Prote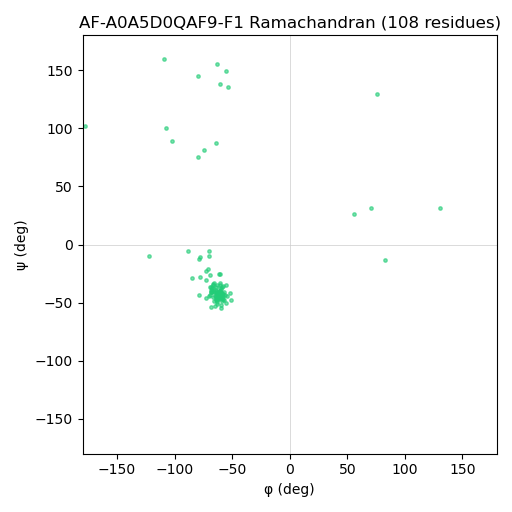in AF-A0A5D0QAF9-F1 (afdb_monomer)

Radius of gyration: 16.13 Å; Cα contacts (8 Å, |Δi|>4): 52; chains: 1; bounding box: 37×27×60 Å

Sequence (110 aa):
MEGAGGGGGLGAEARAVLRRLDGRFHIEVAAASQSARLTQEEIRLQADIGPLLWLPYDEPGRHDEATAQHRAIAEAIRRGDPGLARDLAEQHVLDAIERLIELRLRLADA

pLDDT: mean 86.42, std 14.74, range [35.72, 98.5]

Solvent-accessible surface area (backbone atoms only — not comparable to full-atom values): 6316 Å² total; per-residue (Å²): 143,88,80,88,80,87,81,79,72,77,53,74,67,55,52,56,51,49,56,53,51,55,59,46,51,57,41,51,55,31,48,73,68,72,35,72,67,54,26,51,51,47,52,49,49,46,71,76,44,40,74,60,59,44,59,53,42,79,43,91,70,39,56,60,53,54,52,51,49,54,51,52,28,53,49,25,52,72,71,70,36,67,67,60,23,47,53,48,50,54,48,54,52,51,56,40,49,51,43,40,51,54,50,52,51,55,66,71,77,105

Secondary structure (DSSP, 8-state):
--------PPPHHHHHHHHHHHHHHHHHHHHHTT-HHHHHHHHHHHHHHHHHHHGGGGSTTHHHHHHHHHHHHHHHHHHT-HHHHHHHHHHHHHHHHHHHHHHHHHHH--

Foldseek 3Di:
DDDDDPPDQDDPVVLVVLLVVLLVLCLVVQVVVVDPVSSVVSVVCCVPCSVLLSPLCSDPPSSVVSVVLSVQLVVCVVVVNPPSNVVSVVVSVVVSVVSSVVVVVVVVVD

Structure (mmCIF, N/CA/C/O backbone):
data_AF-A0A5D0QAF9-F1
#
_entry.id   AF-A0A5D0QAF9-F1
#
loop_
_atom_site.group_PDB
_atom_site.id
_atom_site.type_symbol
_atom_site.label_atom_id
_atom_site.label_alt_id
_atom_site.label_comp_id
_atom_site.label_asym_id
_atom_site.label_entity_id
_atom_site.label_seq_id
_atom_site.pdbx_PDB_ins_code
_atom_site.Cartn_x
_atom_site.Cartn_y
_atom_site.Cartn_z
_atom_site.occupancy
_atom_site.B_iso_or_equiv
_atom_site.auth_seq_id
_atom_site.auth_comp_id
_atom_site.auth_asym_id
_atom_site.auth_atom_id
_atom_site.pdbx_PDB_model_num
ATOM 1 N N . MET A 1 1 ? -2.560 11.190 -43.218 1.00 44.69 1 MET A 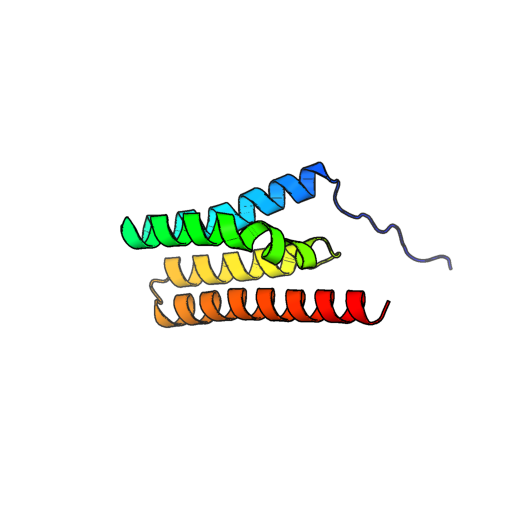N 1
ATOM 2 C CA . MET A 1 1 ? -1.822 9.960 -42.891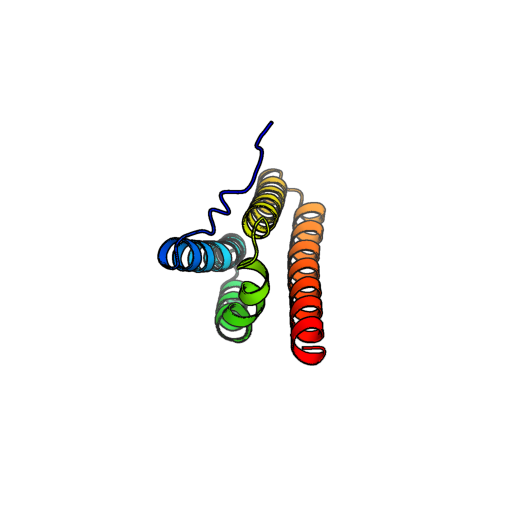 1.00 44.69 1 MET A CA 1
ATOM 3 C C . MET A 1 1 ? -0.506 10.410 -42.290 1.00 44.69 1 MET A C 1
ATOM 5 O O . MET A 1 1 ? 0.358 10.804 -43.046 1.00 44.69 1 MET A O 1
ATOM 9 N N . GLU A 1 2 ? -0.446 10.499 -40.965 1.00 35.72 2 GLU A N 1
ATOM 10 C CA . GLU A 1 2 ? 0.772 10.485 -40.138 1.00 35.72 2 GLU A CA 1
ATOM 11 C C . GLU A 1 2 ? 0.275 10.550 -38.695 1.00 35.72 2 GLU A C 1
ATOM 13 O O . GLU A 1 2 ? -0.265 11.557 -38.239 1.00 35.72 2 GLU A O 1
ATOM 18 N N . GLY A 1 3 ? 0.283 9.389 -38.051 1.00 40.84 3 GLY A N 1
ATOM 19 C CA . GLY A 1 3 ? -0.174 9.208 -36.688 1.00 40.84 3 GLY A CA 1
ATOM 20 C C . GLY A 1 3 ? 0.993 8.952 -35.745 1.00 40.84 3 GLY A C 1
ATOM 21 O O . GLY A 1 3 ? 2.030 8.445 -36.158 1.00 40.84 3 GLY A O 1
ATOM 22 N N . ALA A 1 4 ? 0.685 9.211 -34.475 1.00 45.59 4 ALA A N 1
ATOM 23 C CA . ALA A 1 4 ? 1.198 8.571 -33.268 1.00 45.59 4 ALA A CA 1
ATOM 24 C C . ALA A 1 4 ? 2.614 8.918 -32.770 1.00 45.59 4 ALA A C 1
ATOM 26 O O . ALA A 1 4 ? 3.613 8.744 -33.456 1.00 45.59 4 ALA A O 1
ATOM 27 N N . GLY A 1 5 ? 2.674 9.248 -31.470 1.00 41.59 5 GLY A N 1
ATOM 28 C CA . GLY A 1 5 ? 3.750 8.733 -30.618 1.00 41.59 5 GLY A CA 1
ATOM 29 C C . GLY A 1 5 ? 4.522 9.717 -29.742 1.00 41.59 5 GLY A C 1
ATOM 30 O O . GLY A 1 5 ? 5.694 9.474 -29.486 1.00 41.59 5 GLY A O 1
ATOM 31 N N . GLY A 1 6 ? 3.920 10.800 -29.244 1.00 36.41 6 GLY A N 1
ATOM 32 C CA . GLY A 1 6 ? 4.543 11.604 -28.185 1.00 36.41 6 GLY A CA 1
ATOM 33 C C . GLY A 1 6 ? 4.474 10.890 -26.831 1.00 36.41 6 GLY A C 1
ATOM 34 O O . GLY A 1 6 ? 3.571 11.163 -26.046 1.00 36.41 6 GLY A O 1
ATOM 35 N N . GLY A 1 7 ? 5.389 9.951 -26.573 1.00 46.34 7 GLY A N 1
ATOM 36 C CA . GLY A 1 7 ? 5.535 9.259 -25.289 1.00 46.34 7 GLY A CA 1
ATOM 37 C C . GLY A 1 7 ? 5.927 10.225 -24.170 1.00 46.34 7 GLY A C 1
ATOM 38 O O . GLY A 1 7 ? 7.106 10.430 -23.896 1.00 46.34 7 GLY A O 1
ATOM 39 N N . GLY A 1 8 ? 4.935 10.842 -23.532 1.00 47.03 8 GLY A N 1
ATOM 40 C CA . GLY A 1 8 ? 5.121 11.738 -22.395 1.00 47.03 8 GLY A CA 1
ATOM 41 C C . GLY A 1 8 ? 5.323 10.960 -21.099 1.00 47.03 8 GLY A C 1
ATOM 42 O O . GLY A 1 8 ? 4.407 10.868 -20.288 1.00 47.03 8 GLY A O 1
ATOM 43 N N . GLY A 1 9 ? 6.507 10.379 -20.901 1.00 58.81 9 GLY A N 1
ATOM 44 C CA . GLY A 1 9 ? 6.893 9.863 -19.587 1.00 58.81 9 GLY A CA 1
ATOM 45 C C . GLY A 1 9 ? 6.916 10.999 -18.558 1.00 58.81 9 GLY A C 1
ATOM 46 O O . GLY A 1 9 ? 7.391 12.096 -18.854 1.00 58.81 9 GLY A O 1
ATOM 47 N N . LEU A 1 10 ? 6.409 10.752 -17.346 1.00 65.75 10 LEU A N 1
ATOM 48 C CA . LEU A 1 10 ? 6.416 11.743 -16.263 1.00 65.75 10 LEU A CA 1
ATOM 49 C C . LEU A 1 10 ? 7.843 12.256 -15.988 1.00 65.75 10 LEU A C 1
ATOM 51 O O . LEU A 1 10 ? 8.819 11.528 -16.150 1.00 65.75 10 LEU A O 1
ATOM 55 N N . GLY A 1 11 ? 8.003 13.502 -15.543 1.00 78.19 11 GLY A N 1
ATOM 56 C CA . GLY A 1 11 ? 9.310 13.997 -15.090 1.00 78.19 11 GLY A CA 1
ATOM 57 C C . GLY A 1 11 ? 9.822 13.224 -13.862 1.00 78.19 11 GLY A C 1
ATOM 58 O O . GLY A 1 11 ? 9.035 12.680 -13.087 1.00 78.19 11 GLY A O 1
ATOM 59 N N . ALA A 1 12 ? 11.142 13.188 -13.640 1.00 78.50 12 ALA A N 1
ATOM 60 C CA . ALA A 1 12 ? 11.737 12.501 -12.482 1.00 78.50 12 ALA A CA 1
ATOM 61 C C . ALA A 1 12 ? 11.211 13.027 -11.132 1.00 78.50 12 ALA A C 1
ATOM 63 O O . ALA A 1 12 ? 10.992 12.250 -10.202 1.00 78.50 12 ALA A O 1
ATOM 64 N N . GLU A 1 13 ? 10.954 14.332 -11.047 1.00 83.44 13 GLU A N 1
ATOM 65 C CA . GLU A 1 13 ? 10.339 14.969 -9.883 1.00 83.44 13 GLU A CA 1
ATOM 66 C C . GLU A 1 13 ? 8.902 14.482 -9.652 1.00 83.44 13 GLU A C 1
ATOM 68 O O . GLU A 1 13 ? 8.552 14.112 -8.532 1.00 83.44 13 GLU A O 1
ATOM 73 N N . ALA A 1 14 ? 8.096 14.390 -10.715 1.00 82.94 14 ALA A N 1
ATOM 74 C CA . ALA A 1 14 ? 6.728 13.882 -10.641 1.00 82.94 14 ALA A CA 1
ATOM 75 C C . ALA A 1 14 ? 6.693 12.424 -10.156 1.00 82.94 14 ALA A C 1
ATOM 77 O O . ALA A 1 14 ? 5.923 12.098 -9.255 1.00 82.94 14 ALA A O 1
ATOM 78 N N . ARG A 1 15 ? 7.596 11.564 -10.650 1.00 80.75 15 ARG A N 1
ATOM 79 C CA . ARG A 1 15 ? 7.738 10.186 -10.142 1.00 80.75 15 ARG A CA 1
ATOM 80 C C . ARG A 1 15 ? 8.110 10.143 -8.659 1.00 80.75 15 ARG A C 1
ATOM 82 O O . ARG A 1 15 ? 7.565 9.344 -7.905 1.00 80.75 15 ARG A O 1
ATOM 89 N N . ALA A 1 16 ? 9.013 11.020 -8.215 1.00 82.50 16 ALA A N 1
ATOM 90 C CA . ALA A 1 16 ? 9.387 11.107 -6.804 1.00 82.50 16 ALA A CA 1
ATOM 91 C C . ALA A 1 16 ? 8.231 11.592 -5.911 1.00 82.50 16 ALA A C 1
ATOM 93 O O . ALA A 1 16 ? 8.122 11.156 -4.765 1.00 82.50 16 ALA A O 1
ATOM 94 N N . VAL A 1 17 ? 7.372 12.481 -6.416 1.00 86.50 17 VAL A N 1
ATOM 95 C CA . VAL A 1 17 ? 6.139 12.885 -5.725 1.00 86.50 17 VAL A CA 1
ATOM 96 C C . VAL A 1 17 ? 5.177 11.706 -5.618 1.00 86.50 17 VAL A C 1
ATOM 98 O O . VAL A 1 17 ? 4.707 11.428 -4.518 1.00 86.50 17 VAL A O 1
ATOM 101 N N . LEU A 1 18 ? 4.936 10.984 -6.713 1.00 83.50 18 LEU A N 1
ATOM 102 C CA . LEU A 1 18 ? 4.021 9.842 -6.722 1.00 83.50 18 LEU A CA 1
ATOM 103 C C . LEU A 1 18 ? 4.479 8.731 -5.767 1.00 83.50 18 LEU A C 1
ATOM 105 O O . LEU A 1 18 ? 3.666 8.267 -4.976 1.00 83.50 18 LEU A O 1
ATOM 109 N N . ARG A 1 19 ? 5.785 8.424 -5.715 1.00 82.12 19 ARG A N 1
ATOM 110 C CA . ARG A 1 19 ? 6.373 7.523 -4.699 1.00 82.12 19 ARG A CA 1
ATOM 111 C C . ARG A 1 19 ? 5.989 7.886 -3.275 1.00 82.12 19 ARG A C 1
ATOM 113 O O . ARG A 1 19 ? 5.657 7.030 -2.463 1.00 82.12 19 ARG A O 1
ATOM 120 N N . ARG A 1 20 ? 6.110 9.174 -2.947 1.00 84.25 20 ARG A N 1
ATOM 121 C CA . ARG A 1 20 ? 5.818 9.664 -1.598 1.00 84.25 20 ARG A CA 1
ATOM 122 C C . ARG A 1 20 ? 4.329 9.591 -1.290 1.00 84.25 20 ARG A C 1
ATOM 124 O O . ARG A 1 20 ? 3.979 9.319 -0.149 1.00 84.25 20 ARG A O 1
ATOM 131 N N . LEU A 1 21 ? 3.476 9.860 -2.277 1.00 87.88 21 LEU A N 1
ATOM 132 C CA . LEU A 1 21 ? 2.026 9.784 -2.115 1.00 87.88 21 LEU A CA 1
ATOM 133 C C . LEU A 1 21 ? 1.549 8.342 -1.929 1.00 87.88 21 LEU A C 1
ATOM 135 O O . LEU A 1 21 ? 0.724 8.108 -1.051 1.00 87.88 21 LEU A O 1
ATOM 139 N N . ASP A 1 22 ? 2.111 7.400 -2.684 1.00 86.31 22 ASP A N 1
ATOM 140 C CA . ASP A 1 22 ? 1.802 5.972 -2.587 1.00 86.31 22 ASP A CA 1
ATOM 141 C C . ASP A 1 22 ? 2.103 5.417 -1.188 1.00 86.31 22 ASP A C 1
ATOM 143 O O . ASP A 1 22 ? 1.206 4.951 -0.492 1.00 86.31 22 ASP A O 1
ATOM 147 N N . GLY A 1 23 ? 3.331 5.594 -0.694 1.00 87.19 23 GLY A N 1
ATOM 148 C CA . GLY A 1 23 ? 3.669 5.129 0.651 1.00 87.19 23 GLY A CA 1
ATOM 149 C C . GLY A 1 23 ? 2.910 5.863 1.764 1.00 87.19 23 GLY A C 1
ATOM 150 O O . GLY A 1 23 ? 2.534 5.269 2.774 1.00 87.19 23 GLY A O 1
ATOM 151 N N . ARG A 1 24 ? 2.606 7.155 1.570 1.00 91.25 24 ARG A N 1
ATOM 152 C CA . ARG A 1 24 ? 1.786 7.905 2.529 1.00 91.25 24 ARG A CA 1
ATOM 153 C C . ARG A 1 24 ? 0.368 7.344 2.628 1.00 91.25 24 ARG A C 1
ATOM 155 O O . ARG A 1 24 ? -0.177 7.343 3.726 1.00 91.25 24 ARG A O 1
ATOM 162 N N . PHE A 1 25 ? -0.225 6.874 1.531 1.00 93.38 25 PHE A N 1
ATOM 163 C CA . PHE A 1 25 ? -1.568 6.295 1.553 1.00 93.38 25 PHE A CA 1
ATOM 164 C C . PHE A 1 25 ? -1.675 5.148 2.570 1.00 93.38 25 PHE A C 1
ATOM 166 O O . PHE A 1 25 ? -2.547 5.192 3.440 1.00 93.38 25 PHE A O 1
ATOM 173 N N . HIS A 1 26 ? -0.754 4.183 2.530 1.00 94.00 26 HIS A N 1
ATOM 174 C CA . HIS A 1 26 ? -0.779 3.026 3.434 1.00 94.00 26 HIS A CA 1
ATOM 175 C C . HIS A 1 26 ? -0.556 3.413 4.901 1.00 94.0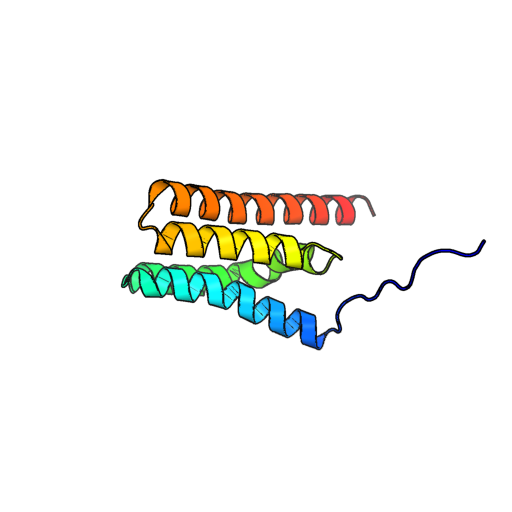0 26 HIS A C 1
ATOM 177 O O . HIS A 1 26 ? -1.290 2.950 5.778 1.00 94.00 26 HIS A O 1
ATOM 183 N N . ILE A 1 27 ? 0.365 4.348 5.174 1.00 95.38 27 ILE A N 1
ATOM 184 C CA . ILE A 1 27 ? 0.563 4.894 6.529 1.00 95.38 27 ILE A CA 1
ATOM 185 C C . ILE A 1 27 ? -0.721 5.541 7.059 1.00 95.38 27 ILE A C 1
ATOM 187 O O . ILE A 1 27 ? -1.081 5.319 8.216 1.00 95.38 27 ILE A O 1
ATOM 191 N N . GLU A 1 28 ? -1.412 6.346 6.250 1.00 96.50 28 GLU A N 1
ATOM 192 C CA . GLU A 1 28 ? -2.632 7.042 6.678 1.00 96.50 28 GLU A CA 1
ATOM 193 C C . GLU A 1 28 ? -3.784 6.047 6.912 1.00 96.50 28 GLU A C 1
ATOM 195 O O . GLU A 1 28 ? -4.528 6.192 7.884 1.00 96.50 28 GLU A O 1
ATOM 200 N N . VAL A 1 29 ? -3.894 4.987 6.100 1.00 95.62 29 VAL A N 1
ATOM 201 C CA . VAL A 1 29 ? -4.842 3.881 6.342 1.00 95.62 29 VAL A CA 1
ATOM 202 C C . VAL A 1 29 ? -4.534 3.176 7.669 1.00 95.62 29 VAL A C 1
ATOM 204 O O . VAL A 1 29 ? -5.435 2.982 8.490 1.00 95.62 29 VAL A O 1
ATOM 207 N N . ALA A 1 30 ? -3.267 2.846 7.933 1.00 95.88 30 ALA A N 1
ATOM 208 C CA . ALA A 1 30 ? -2.853 2.232 9.194 1.00 95.88 30 ALA A CA 1
ATOM 209 C C . ALA A 1 30 ? -3.099 3.160 10.397 1.00 95.88 30 ALA A C 1
ATOM 211 O O . ALA A 1 30 ? -3.570 2.718 11.446 1.00 95.88 30 ALA A O 1
ATOM 212 N N . ALA A 1 31 ? -2.814 4.457 10.258 1.00 96.19 31 ALA A N 1
ATOM 213 C CA . ALA A 1 31 ? -3.071 5.460 11.289 1.00 96.19 31 ALA A CA 1
ATOM 214 C C . ALA A 1 31 ? -4.574 5.623 11.571 1.00 96.19 31 ALA A C 1
ATOM 216 O O . ALA A 1 31 ? -4.979 5.724 12.733 1.00 96.19 31 ALA A O 1
ATOM 217 N N . ALA A 1 32 ? -5.424 5.574 10.540 1.00 95.31 32 ALA A N 1
ATOM 218 C CA . ALA A 1 32 ? -6.879 5.621 10.687 1.00 95.31 32 ALA A CA 1
ATOM 219 C C . ALA A 1 32 ? -7.430 4.443 11.511 1.00 95.31 32 ALA A C 1
ATOM 221 O O . ALA A 1 32 ? -8.450 4.588 12.182 1.00 95.31 32 ALA A O 1
ATOM 222 N N . SER A 1 33 ? -6.720 3.310 11.551 1.00 94.19 33 SER A N 1
ATOM 223 C CA . SER A 1 33 ? -7.062 2.170 12.408 1.00 94.19 33 SER A CA 1
ATOM 224 C C . SER A 1 33 ? -6.841 2.437 13.909 1.00 94.19 33 SER A C 1
ATOM 226 O O . SER A 1 33 ? -7.189 1.584 14.728 1.00 94.19 33 SER A O 1
ATOM 228 N N . GLN A 1 34 ? -6.195 3.552 14.276 1.00 95.81 34 GLN A N 1
ATOM 229 C CA . GLN A 1 34 ? -5.826 3.914 15.653 1.00 95.81 34 GLN A CA 1
ATOM 230 C C . GLN A 1 34 ? -4.968 2.850 16.367 1.00 95.81 34 GLN A C 1
ATOM 232 O O . GLN A 1 34 ? -4.954 2.758 17.595 1.00 95.81 34 GLN A O 1
ATOM 237 N N . SER A 1 35 ? -4.221 2.044 15.607 1.00 97.69 35 SER A N 1
ATOM 238 C CA . SER A 1 35 ? -3.315 1.026 16.140 1.00 97.69 35 SER A CA 1
ATOM 239 C C . SER A 1 35 ? -1.869 1.470 15.965 1.00 97.69 35 SER A C 1
ATOM 241 O O . SER A 1 35 ? -1.281 1.299 14.901 1.00 97.69 35 SER A O 1
ATOM 243 N N . ALA A 1 36 ? -1.260 1.981 17.040 1.00 96.88 36 ALA A N 1
ATOM 244 C CA . ALA A 1 36 ? 0.144 2.402 17.025 1.00 96.88 36 ALA A CA 1
ATOM 245 C C . ALA A 1 36 ? 1.097 1.279 16.574 1.00 96.88 36 ALA A C 1
ATOM 247 O O . ALA A 1 36 ? 2.080 1.542 15.885 1.00 96.88 36 ALA A O 1
ATOM 248 N N . ARG A 1 37 ? 0.777 0.023 16.925 1.00 97.12 37 ARG A N 1
ATOM 249 C CA . ARG A 1 37 ? 1.517 -1.154 16.456 1.00 97.12 37 ARG A CA 1
ATOM 250 C C . ARG A 1 37 ? 1.406 -1.300 14.941 1.00 97.12 37 ARG A C 1
ATOM 252 O O . ARG A 1 37 ? 2.429 -1.442 14.291 1.00 97.12 37 ARG A O 1
ATOM 259 N N . LEU A 1 38 ? 0.194 -1.240 14.382 1.00 96.19 38 LEU A N 1
ATOM 260 C CA . LEU A 1 38 ? -0.004 -1.389 12.937 1.00 96.19 38 LEU A CA 1
ATOM 261 C C . LEU A 1 38 ? 0.718 -0.285 12.159 1.00 96.19 38 LEU A C 1
ATOM 263 O O . LEU A 1 38 ? 1.437 -0.583 11.216 1.00 96.19 38 LEU A O 1
ATOM 267 N N . THR A 1 39 ? 0.593 0.971 12.592 1.00 97.38 39 THR A N 1
ATOM 268 C CA . THR A 1 39 ? 1.277 2.100 11.949 1.00 97.38 39 THR A CA 1
ATOM 269 C C . THR A 1 39 ? 2.800 1.956 11.985 1.00 97.38 39 THR A C 1
ATOM 271 O O . THR A 1 39 ? 3.461 2.261 10.998 1.00 97.38 39 THR A O 1
ATOM 274 N N . GLN A 1 40 ? 3.377 1.480 13.094 1.00 97.25 40 GLN A N 1
ATOM 275 C CA . GLN A 1 40 ? 4.824 1.244 13.169 1.00 97.25 40 GLN A CA 1
ATOM 276 C C . GLN A 1 40 ? 5.284 0.111 12.253 1.00 97.25 40 GLN A C 1
ATOM 278 O O . GLN A 1 40 ? 6.331 0.251 11.624 1.00 97.25 40 GLN A O 1
ATOM 283 N N . GLU A 1 41 ? 4.528 -0.986 12.174 1.00 96.69 41 GLU A N 1
ATOM 284 C CA . GLU A 1 41 ? 4.860 -2.071 11.246 1.00 96.69 41 GLU A CA 1
ATOM 285 C C . GLU A 1 41 ? 4.762 -1.605 9.786 1.00 96.69 41 GLU A C 1
ATOM 287 O O . GLU A 1 41 ? 5.658 -1.907 9.005 1.00 96.69 41 GLU A O 1
ATOM 292 N N . GLU A 1 42 ? 3.761 -0.791 9.435 1.00 95.25 42 GLU A N 1
ATOM 293 C CA . GLU A 1 42 ? 3.633 -0.223 8.085 1.00 95.25 42 GLU A CA 1
ATOM 294 C C . GLU A 1 42 ? 4.816 0.692 7.729 1.00 95.25 42 GLU A C 1
ATOM 296 O O . GLU A 1 42 ? 5.411 0.568 6.662 1.00 95.25 42 GLU A O 1
ATOM 301 N N . ILE A 1 43 ? 5.231 1.566 8.655 1.00 95.12 43 ILE A N 1
ATOM 302 C CA . ILE A 1 43 ? 6.407 2.431 8.462 1.00 95.12 43 ILE A CA 1
ATOM 303 C C . ILE A 1 43 ? 7.676 1.598 8.234 1.00 95.12 43 ILE A C 1
ATOM 305 O O . ILE A 1 43 ? 8.485 1.936 7.367 1.00 95.12 43 ILE A O 1
ATOM 309 N N . ARG A 1 44 ? 7.870 0.523 9.011 1.00 95.31 44 ARG A N 1
ATOM 310 C CA . ARG A 1 44 ? 9.022 -0.377 8.841 1.00 95.31 44 ARG A CA 1
ATOM 311 C C . ARG A 1 44 ? 8.978 -1.081 7.492 1.00 95.31 44 ARG A C 1
ATOM 313 O O . ARG A 1 44 ? 9.973 -1.058 6.776 1.00 95.31 44 ARG A O 1
ATOM 320 N N . LEU A 1 45 ? 7.822 -1.625 7.116 1.00 91.06 45 LEU A N 1
ATOM 321 C CA . LEU A 1 45 ? 7.638 -2.287 5.828 1.00 91.06 45 LEU A CA 1
ATOM 322 C C . LEU A 1 45 ? 7.947 -1.332 4.668 1.00 91.06 45 LEU A C 1
ATOM 324 O O . LEU A 1 45 ? 8.716 -1.672 3.770 1.00 91.06 45 LEU A O 1
ATOM 328 N N . GLN A 1 46 ? 7.427 -0.105 4.716 1.00 90.06 46 GLN A N 1
ATOM 329 C CA . GLN A 1 46 ? 7.709 0.902 3.698 1.00 90.06 46 GLN A CA 1
ATOM 330 C C . GLN A 1 46 ? 9.208 1.243 3.613 1.00 90.06 46 GLN A C 1
ATOM 332 O O . GLN A 1 46 ? 9.721 1.454 2.512 1.00 90.06 46 GLN A O 1
ATOM 337 N N . ALA A 1 47 ? 9.923 1.289 4.741 1.00 90.69 47 ALA A N 1
ATOM 338 C CA . ALA A 1 47 ? 11.365 1.532 4.752 1.00 90.69 47 ALA A CA 1
ATOM 339 C C . ALA A 1 47 ? 12.164 0.363 4.147 1.00 90.69 47 ALA A C 1
ATOM 341 O O . ALA A 1 47 ? 13.119 0.602 3.406 1.00 90.69 47 ALA A O 1
ATOM 342 N N . ASP A 1 48 ? 11.751 -0.875 4.428 1.00 91.44 48 ASP A N 1
ATOM 343 C CA . ASP A 1 48 ? 12.466 -2.084 4.014 1.00 91.44 48 ASP A CA 1
ATOM 344 C C . ASP A 1 48 ? 12.224 -2.436 2.539 1.00 91.44 48 ASP A C 1
ATOM 346 O O . ASP A 1 48 ? 13.164 -2.779 1.818 1.00 91.44 48 ASP A O 1
ATOM 350 N N . ILE A 1 49 ? 10.970 -2.353 2.074 1.00 86.75 49 ILE A N 1
ATOM 351 C CA . ILE A 1 49 ? 10.576 -2.844 0.740 1.00 86.75 49 ILE A CA 1
ATOM 352 C C . ILE A 1 49 ? 9.943 -1.785 -0.166 1.00 86.75 49 ILE A C 1
ATOM 354 O O . ILE A 1 49 ? 9.799 -2.029 -1.365 1.00 86.75 49 ILE A O 1
ATOM 358 N N . GLY A 1 50 ? 9.611 -0.598 0.348 1.00 84.94 50 GLY A N 1
ATOM 359 C CA . GLY A 1 50 ? 8.960 0.464 -0.430 1.00 84.94 50 GLY A CA 1
ATOM 360 C C . GLY A 1 50 ? 9.702 0.854 -1.718 1.00 84.94 50 GLY A C 1
ATOM 361 O O . GLY A 1 50 ? 9.063 0.952 -2.767 1.00 84.94 50 GLY A O 1
ATOM 362 N N . PRO A 1 51 ? 11.043 1.016 -1.712 1.00 85.44 51 PRO A N 1
ATOM 363 C CA . PRO A 1 51 ? 11.788 1.290 -2.940 1.00 85.44 51 PRO A CA 1
ATOM 364 C C . PRO A 1 51 ? 11.660 0.191 -3.999 1.00 85.44 51 PRO A C 1
ATOM 366 O O . PRO A 1 51 ? 11.626 0.510 -5.184 1.00 85.44 51 PRO A O 1
ATOM 369 N N . LEU A 1 52 ? 11.576 -1.080 -3.587 1.00 86.69 52 LEU A N 1
ATOM 370 C CA . LEU A 1 52 ? 11.429 -2.218 -4.500 1.00 86.69 52 LEU A CA 1
ATOM 371 C C . LEU A 1 52 ? 10.026 -2.270 -5.095 1.00 86.69 52 LEU A C 1
ATOM 373 O O . LEU A 1 52 ? 9.891 -2.415 -6.308 1.00 86.69 52 LEU A O 1
ATOM 377 N N . LEU A 1 53 ? 8.999 -2.096 -4.258 1.00 84.50 53 LEU A N 1
ATOM 378 C CA . LEU A 1 53 ? 7.604 -2.086 -4.698 1.00 84.50 53 LEU A CA 1
ATOM 379 C C . LEU A 1 53 ? 7.328 -0.970 -5.707 1.00 84.50 53 LEU A C 1
ATOM 381 O O . LEU A 1 53 ? 6.444 -1.127 -6.539 1.00 84.50 53 LEU A O 1
ATOM 385 N N . TRP A 1 54 ? 8.103 0.120 -5.692 1.00 82.69 54 TRP A N 1
ATOM 386 C CA . TRP A 1 54 ? 7.932 1.198 -6.659 1.00 82.69 54 TRP A CA 1
ATOM 387 C C . TRP A 1 54 ? 8.508 0.922 -8.054 1.00 82.69 54 TRP A C 1
ATOM 389 O O . TRP A 1 54 ? 8.021 1.486 -9.032 1.00 82.69 54 TRP A O 1
ATOM 399 N N . LEU A 1 55 ? 9.546 0.089 -8.176 1.00 84.50 55 LEU A N 1
ATOM 400 C CA . LEU A 1 55 ? 10.279 -0.087 -9.440 1.00 84.50 55 LEU A CA 1
ATOM 401 C C . LEU A 1 55 ? 9.380 -0.399 -10.653 1.00 84.50 55 LEU A C 1
ATOM 403 O O . LEU A 1 55 ? 9.609 0.195 -11.708 1.00 84.50 55 LEU A O 1
ATOM 407 N N . PRO A 1 56 ? 8.344 -1.254 -10.543 1.00 80.56 56 PRO A N 1
ATOM 408 C CA . PRO A 1 56 ? 7.466 -1.550 -11.673 1.00 80.56 56 PRO A CA 1
ATOM 409 C C . PRO A 1 56 ? 6.544 -0.387 -12.056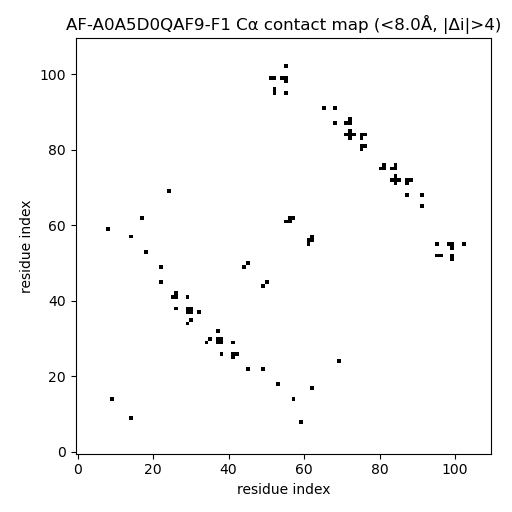 1.00 80.56 56 PRO A C 1
ATOM 411 O O . PRO A 1 56 ? 6.056 -0.339 -13.183 1.00 80.56 56 PRO A O 1
ATOM 414 N N . TYR A 1 57 ? 6.301 0.561 -11.146 1.00 75.69 57 TYR A N 1
ATOM 415 C CA . TYR A 1 57 ? 5.399 1.685 -11.388 1.00 75.69 57 TYR A CA 1
ATOM 416 C C . TYR A 1 57 ? 6.026 2.805 -12.220 1.00 75.69 57 TYR A C 1
ATOM 418 O O . TYR A 1 57 ? 5.291 3.649 -12.717 1.00 75.69 57 TYR A O 1
ATOM 426 N N . ASP A 1 58 ? 7.346 2.807 -12.436 1.00 75.75 58 ASP A N 1
ATOM 427 C CA . ASP A 1 58 ? 8.005 3.775 -13.326 1.00 75.75 58 ASP A CA 1
ATOM 428 C C . ASP A 1 58 ? 7.667 3.541 -14.824 1.00 75.75 58 ASP A C 1
ATOM 430 O O . ASP A 1 58 ? 8.025 4.363 -15.675 1.00 75.75 58 ASP A O 1
ATOM 434 N N . GLU A 1 59 ? 6.943 2.462 -15.155 1.00 72.12 59 GLU A N 1
ATOM 435 C CA . GLU A 1 59 ? 6.412 2.194 -16.495 1.00 72.12 59 GLU A CA 1
ATOM 436 C C . GLU A 1 59 ? 5.126 2.994 -16.808 1.00 72.12 59 GLU A C 1
ATOM 438 O O . GLU A 1 59 ? 4.278 3.199 -15.932 1.00 72.12 59 GLU A O 1
ATOM 443 N N . PRO A 1 60 ? 4.916 3.425 -18.070 1.00 70.56 60 PRO A N 1
ATOM 444 C CA . PRO A 1 60 ? 3.710 4.154 -18.463 1.00 70.56 60 PRO A CA 1
ATOM 445 C C . PRO A 1 60 ? 2.408 3.417 -18.100 1.00 70.56 60 PRO A C 1
ATOM 447 O O . PRO A 1 60 ? 2.274 2.222 -18.344 1.00 70.56 60 PRO A O 1
ATOM 450 N N . GLY A 1 61 ? 1.430 4.143 -17.547 1.00 70.50 61 GLY A N 1
ATOM 451 C CA . GLY A 1 61 ? 0.095 3.625 -17.203 1.00 70.50 61 GLY A CA 1
ATOM 452 C C . GLY A 1 61 ? -0.005 2.894 -15.859 1.00 70.50 61 GLY A C 1
ATOM 453 O O . GLY A 1 61 ? -1.106 2.717 -15.345 1.00 70.50 61 GLY A O 1
ATOM 454 N N . ARG A 1 62 ? 1.119 2.531 -15.229 1.00 77.50 62 ARG A N 1
ATOM 455 C CA . ARG A 1 62 ? 1.111 1.802 -13.948 1.00 77.50 62 ARG A CA 1
ATOM 456 C C . ARG A 1 62 ? 0.689 2.665 -12.756 1.00 77.50 62 ARG A C 1
ATOM 458 O O . ARG A 1 62 ? 0.067 2.166 -11.824 1.00 77.50 62 ARG A O 1
ATOM 465 N N . HIS A 1 63 ? 0.962 3.969 -12.792 1.00 79.56 63 HIS A N 1
ATOM 466 C CA . HIS A 1 63 ? 0.503 4.895 -11.748 1.00 79.56 63 HIS A CA 1
ATOM 467 C C . HIS A 1 63 ? -1.022 5.055 -11.708 1.00 79.56 63 HIS A C 1
ATOM 469 O O . HIS A 1 63 ? -1.594 5.211 -10.627 1.00 79.56 63 HIS A O 1
ATOM 475 N N . ASP A 1 64 ? -1.679 5.015 -12.868 1.00 84.31 64 ASP A N 1
ATOM 476 C CA . ASP A 1 64 ? -3.135 5.155 -12.955 1.00 84.31 64 ASP A CA 1
ATOM 477 C C . ASP A 1 64 ? -3.826 3.942 -12.317 1.00 84.31 64 ASP A C 1
ATOM 479 O O . ASP A 1 64 ? -4.817 4.090 -11.600 1.00 84.31 64 ASP A O 1
ATOM 483 N N . GLU A 1 65 ? -3.248 2.753 -12.505 1.00 86.88 65 GLU A N 1
ATOM 484 C CA . GLU A 1 65 ? -3.692 1.500 -11.894 1.00 86.88 65 GLU A CA 1
ATOM 485 C C . GLU A 1 65 ? -3.577 1.541 -10.361 1.00 86.88 65 GLU A C 1
ATOM 487 O O . GLU A 1 65 ? -4.577 1.339 -9.670 1.00 86.88 65 GLU A O 1
ATOM 492 N N . ALA A 1 66 ? -2.409 1.912 -9.818 1.00 87.06 66 ALA A N 1
ATOM 493 C CA . ALA A 1 66 ? -2.221 2.070 -8.370 1.00 87.06 66 ALA A CA 1
ATOM 494 C C . ALA A 1 66 ? -3.195 3.099 -7.769 1.00 87.06 66 ALA A C 1
ATOM 496 O O . ALA A 1 66 ? -3.834 2.854 -6.744 1.00 87.06 66 ALA A O 1
ATOM 497 N N . THR A 1 67 ? -3.384 4.228 -8.458 1.00 89.81 67 THR A N 1
ATOM 498 C CA . THR A 1 67 ? -4.323 5.279 -8.038 1.00 89.81 67 THR A CA 1
ATOM 499 C C . THR A 1 67 ? -5.764 4.763 -7.995 1.00 89.81 67 THR A C 1
ATOM 501 O O . THR A 1 67 ? -6.510 5.068 -7.059 1.00 89.81 67 THR A O 1
ATOM 504 N N . ALA A 1 68 ? -6.176 3.973 -8.990 1.00 93.25 68 ALA A N 1
ATOM 505 C CA . ALA A 1 68 ? -7.503 3.365 -9.019 1.00 93.25 68 ALA A CA 1
ATOM 506 C C . ALA A 1 68 ? -7.701 2.375 -7.860 1.00 93.25 68 ALA A C 1
ATOM 508 O O . ALA A 1 68 ? -8.749 2.398 -7.208 1.00 93.25 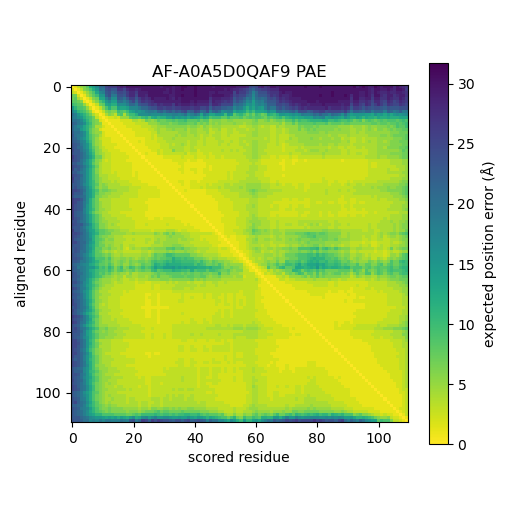68 ALA A O 1
ATOM 509 N N . 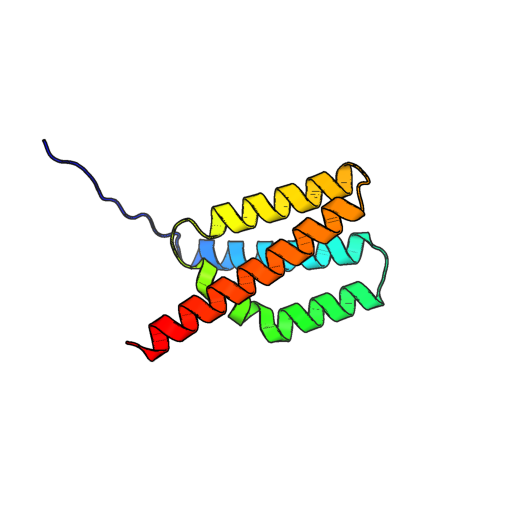GLN A 1 69 ? -6.685 1.564 -7.559 1.00 94.81 69 GLN A N 1
ATOM 510 C CA . GLN A 1 69 ? -6.706 0.609 -6.450 1.00 94.81 69 GLN A CA 1
ATOM 511 C C . GLN A 1 69 ? -6.815 1.309 -5.091 1.00 94.81 69 GLN A C 1
ATOM 513 O O . GLN A 1 69 ? -7.709 0.986 -4.306 1.00 94.81 69 GLN A O 1
ATOM 518 N N . HIS A 1 70 ? -6.000 2.338 -4.835 1.00 95.56 70 HIS A N 1
ATOM 519 C CA . HIS A 1 70 ? -6.093 3.137 -3.603 1.00 95.56 70 HIS A CA 1
ATOM 520 C C . HIS A 1 70 ? -7.467 3.779 -3.433 1.00 95.56 70 HIS A C 1
ATOM 522 O O . HIS A 1 70 ? -8.034 3.775 -2.338 1.00 95.56 70 HIS A O 1
ATOM 528 N N . ARG A 1 71 ? -8.042 4.301 -4.524 1.00 96.81 71 ARG A N 1
ATOM 529 C CA . ARG A 1 71 ? -9.389 4.881 -4.500 1.00 96.81 71 ARG A CA 1
ATOM 530 C C . ARG A 1 71 ? -10.444 3.840 -4.135 1.00 96.81 71 ARG A C 1
ATOM 532 O O . ARG A 1 71 ? -11.348 4.154 -3.362 1.00 96.81 71 ARG A O 1
ATOM 539 N N . ALA A 1 72 ? -10.338 2.628 -4.676 1.00 98.19 72 ALA A N 1
ATOM 540 C CA . ALA A 1 72 ? -11.257 1.539 -4.370 1.00 98.19 72 ALA A CA 1
ATOM 541 C C . ALA A 1 72 ? -11.173 1.129 -2.890 1.00 98.19 72 ALA A C 1
ATOM 543 O O . ALA A 1 72 ? -12.209 1.013 -2.234 1.00 98.19 72 ALA A O 1
ATOM 544 N N . ILE A 1 73 ? -9.958 1.005 -2.343 1.00 98.25 73 ILE A N 1
ATOM 545 C CA . ILE A 1 73 ? -9.726 0.716 -0.918 1.00 98.25 73 ILE A CA 1
ATOM 546 C C . ILE A 1 73 ? -10.348 1.812 -0.041 1.00 98.25 73 ILE A C 1
ATOM 548 O O . ILE A 1 73 ? -11.143 1.520 0.854 1.00 98.25 73 ILE A O 1
ATOM 552 N N . ALA A 1 74 ? -10.041 3.084 -0.319 1.00 97.69 74 ALA A N 1
ATOM 553 C CA . ALA A 1 74 ? -10.570 4.213 0.447 1.00 97.69 74 ALA A CA 1
ATOM 554 C C . ALA A 1 74 ? -12.106 4.277 0.408 1.00 97.69 74 ALA A C 1
ATOM 556 O O . ALA A 1 74 ? -12.746 4.582 1.414 1.00 97.69 74 ALA A O 1
ATOM 557 N N . GLU A 1 75 ? -12.709 3.963 -0.739 1.00 98.44 75 GLU A N 1
ATOM 558 C CA . GLU A 1 75 ? -14.161 3.915 -0.895 1.00 98.44 75 GLU A CA 1
ATOM 559 C C . GLU A 1 75 ? -14.795 2.762 -0.102 1.00 98.44 75 GLU A C 1
ATOM 561 O O . GLU A 1 75 ? -15.830 2.970 0.534 1.00 98.44 75 GLU A O 1
ATOM 566 N N . ALA A 1 76 ? -14.178 1.577 -0.083 1.00 98.50 76 ALA A N 1
ATOM 567 C CA . ALA A 1 76 ? -14.641 0.452 0.732 1.00 98.50 76 ALA A CA 1
ATOM 568 C C . ALA A 1 76 ? -14.583 0.780 2.236 1.00 98.50 76 ALA A C 1
ATOM 570 O O . ALA A 1 76 ? -15.564 0.572 2.955 1.00 98.50 76 ALA A O 1
ATOM 571 N N . ILE A 1 77 ? -13.488 1.408 2.688 1.00 97.56 77 ILE A N 1
ATOM 572 C CA . ILE A 1 77 ? -13.350 1.917 4.063 1.00 97.56 77 ILE A CA 1
ATOM 573 C C . ILE A 1 77 ? -14.451 2.938 4.366 1.00 97.56 77 ILE A C 1
ATOM 575 O O . ILE A 1 77 ? -15.145 2.825 5.376 1.00 97.56 77 ILE A O 1
ATOM 579 N N . ARG A 1 78 ? -14.661 3.915 3.475 1.00 97.50 78 ARG A N 1
ATOM 580 C CA . ARG A 1 78 ? -15.679 4.964 3.642 1.00 97.50 78 ARG A CA 1
ATOM 581 C C . ARG A 1 78 ? -17.097 4.394 3.739 1.00 97.50 78 ARG A C 1
ATOM 583 O O . ARG A 1 78 ? -17.938 4.970 4.427 1.00 97.50 78 ARG A O 1
ATOM 590 N N . ARG A 1 79 ? -17.378 3.288 3.047 1.00 98.19 79 ARG A N 1
ATOM 591 C CA . ARG A 1 79 ? -18.668 2.580 3.102 1.00 98.19 79 ARG A CA 1
ATOM 592 C C . ARG A 1 79 ? -18.842 1.717 4.352 1.00 98.19 79 ARG A C 1
ATOM 594 O O . ARG A 1 79 ? -19.954 1.259 4.591 1.00 98.19 79 ARG A O 1
ATOM 601 N N . GLY A 1 80 ? -17.786 1.512 5.139 1.00 97.31 80 GLY A N 1
ATOM 602 C CA . GLY A 1 80 ? -17.813 0.616 6.291 1.00 97.31 80 GLY A CA 1
ATOM 603 C C . GLY A 1 80 ? -17.884 -0.858 5.893 1.00 97.31 80 GLY A C 1
ATOM 604 O O . GLY A 1 80 ? -18.493 -1.638 6.620 1.00 97.31 80 GLY A O 1
ATOM 605 N N . ASP A 1 81 ? -17.293 -1.232 4.752 1.00 98.31 81 ASP A N 1
ATOM 606 C CA . ASP A 1 81 ? -17.202 -2.621 4.288 1.00 98.31 81 ASP A CA 1
ATOM 607 C C . ASP A 1 81 ? -15.791 -3.182 4.558 1.00 98.31 81 ASP A C 1
ATOM 609 O O . ASP A 1 81 ? -14.891 -3.045 3.722 1.00 98.31 81 ASP A O 1
ATOM 613 N N . PRO A 1 82 ? -15.551 -3.776 5.743 1.00 95.88 82 PRO A N 1
ATOM 614 C CA . PRO A 1 82 ? -14.226 -4.259 6.117 1.00 95.88 82 PRO A CA 1
ATOM 615 C C . PRO A 1 82 ? -13.778 -5.476 5.299 1.00 95.88 82 PRO A C 1
ATOM 617 O O . PRO A 1 82 ? -12.576 -5.680 5.156 1.00 95.88 82 PRO A O 1
ATOM 620 N N . GLY A 1 83 ? -14.717 -6.275 4.777 1.00 98.25 83 GLY A N 1
ATOM 621 C CA . GLY A 1 83 ? -14.398 -7.429 3.937 1.00 98.25 83 GLY A CA 1
ATOM 622 C C . GLY A 1 83 ? -13.836 -6.967 2.601 1.00 98.25 83 GLY A C 1
ATOM 623 O O . GLY A 1 83 ? -12.702 -7.290 2.262 1.00 98.25 83 GLY A O 1
ATOM 624 N N . LEU A 1 84 ? -14.572 -6.094 1.912 1.00 98.38 84 LEU A N 1
ATOM 625 C CA . LEU A 1 84 ? -14.118 -5.541 0.639 1.00 98.38 84 LEU A CA 1
ATOM 626 C C . LEU A 1 84 ? -12.832 -4.715 0.783 1.00 98.38 84 LEU A C 1
ATOM 628 O O . LEU A 1 84 ? -11.946 -4.805 -0.063 1.00 98.38 84 LEU A O 1
ATOM 632 N N . ALA A 1 85 ? -12.707 -3.912 1.846 1.00 98.06 85 ALA A N 1
ATOM 633 C CA . ALA A 1 85 ? -11.495 -3.129 2.088 1.00 98.06 85 ALA A CA 1
ATOM 634 C C . ALA A 1 85 ? -10.261 -4.027 2.254 1.00 98.06 85 ALA A C 1
ATOM 636 O O . ALA A 1 85 ? -9.193 -3.705 1.733 1.00 98.06 85 ALA A O 1
ATOM 637 N N . ARG A 1 86 ? -10.423 -5.159 2.950 1.00 96.81 86 ARG A N 1
ATOM 638 C CA . ARG A 1 86 ? -9.374 -6.163 3.110 1.00 96.81 86 ARG A CA 1
ATOM 639 C C . ARG A 1 86 ? -9.007 -6.800 1.774 1.00 96.81 86 ARG A C 1
ATOM 641 O O . ARG A 1 86 ? -7.833 -6.779 1.422 1.00 96.81 86 ARG A O 1
ATOM 648 N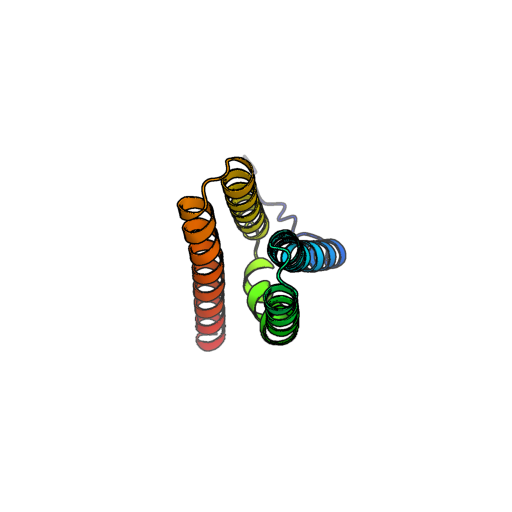 N . ASP A 1 87 ? -9.989 -7.310 1.038 1.00 98.50 87 ASP A N 1
ATOM 649 C CA . ASP A 1 87 ? -9.751 -8.012 -0.227 1.00 98.50 87 ASP A CA 1
ATOM 650 C C . ASP A 1 87 ? -9.034 -7.105 -1.240 1.00 98.50 87 ASP A C 1
ATOM 652 O O . ASP A 1 87 ? -8.065 -7.510 -1.878 1.00 98.50 87 ASP A O 1
ATOM 656 N N . LEU A 1 88 ? -9.451 -5.837 -1.339 1.00 98.38 88 LEU A N 1
ATOM 657 C CA . LEU A 1 88 ? -8.817 -4.857 -2.225 1.00 98.38 88 LEU A CA 1
ATOM 658 C C . LEU A 1 88 ? -7.388 -4.499 -1.794 1.00 98.38 88 LEU A C 1
ATOM 660 O O . LEU A 1 88 ? -6.528 -4.304 -2.653 1.00 98.38 88 LEU A O 1
ATOM 664 N N . ALA A 1 89 ? -7.125 -4.398 -0.488 1.00 95.12 89 ALA A N 1
ATOM 665 C CA . ALA A 1 89 ? -5.785 -4.123 0.023 1.00 95.12 89 ALA A CA 1
ATOM 666 C C . ALA A 1 89 ? -4.834 -5.308 -0.209 1.00 95.12 89 ALA A C 1
ATOM 668 O O . ALA A 1 89 ? -3.707 -5.106 -0.663 1.00 95.12 89 ALA A O 1
ATOM 669 N N . GLU A 1 90 ? -5.293 -6.538 0.043 1.00 95.88 90 GLU A N 1
ATOM 670 C CA . GLU A 1 90 ? -4.525 -7.756 -0.239 1.00 95.88 90 GLU A CA 1
ATOM 671 C C . GLU A 1 90 ? -4.238 -7.881 -1.743 1.00 95.88 90 GLU A C 1
ATOM 673 O O . GLU A 1 90 ? -3.084 -8.087 -2.127 1.00 95.88 90 GLU A O 1
ATOM 678 N N . GLN A 1 91 ? -5.244 -7.656 -2.599 1.00 96.81 91 GLN A N 1
ATOM 679 C CA . GLN A 1 91 ? -5.061 -7.681 -4.051 1.00 96.81 91 GLN A CA 1
ATOM 680 C C . GLN A 1 91 ? -4.046 -6.634 -4.520 1.00 96.81 91 GLN A C 1
ATOM 682 O O . GLN A 1 91 ? -3.171 -6.962 -5.311 1.00 96.81 91 GLN A O 1
ATOM 687 N N . HIS A 1 92 ? -4.110 -5.397 -4.014 1.00 93.94 92 HIS A N 1
ATOM 688 C CA . HIS A 1 92 ? -3.155 -4.340 -4.369 1.00 93.94 92 HIS A CA 1
ATOM 689 C C . HIS A 1 92 ? -1.697 -4.742 -4.078 1.00 93.94 92 HIS A C 1
ATOM 691 O O . HIS A 1 92 ? -0.806 -4.487 -4.891 1.00 93.94 92 HIS A O 1
ATOM 697 N N . VAL A 1 93 ? -1.447 -5.398 -2.939 1.00 90.69 93 VAL A N 1
ATOM 698 C CA . VAL A 1 93 ? -0.104 -5.880 -2.580 1.00 90.69 93 VAL A CA 1
ATOM 699 C C . VAL A 1 93 ? 0.329 -7.041 -3.476 1.00 90.69 93 VAL A C 1
ATOM 701 O O . VAL A 1 93 ? 1.463 -7.039 -3.957 1.00 90.69 93 VAL A O 1
ATOM 704 N N . LEU A 1 94 ? -0.553 -8.013 -3.725 1.00 92.94 94 LEU A N 1
ATOM 705 C CA . LEU A 1 94 ? -0.262 -9.150 -4.608 1.00 92.94 94 LEU A CA 1
ATOM 706 C C . LEU A 1 94 ? 0.092 -8.682 -6.020 1.00 92.94 94 LEU A C 1
ATOM 708 O O . LEU A 1 94 ? 1.134 -9.049 -6.555 1.00 92.94 94 LEU A O 1
ATOM 712 N N . ASP A 1 95 ? -0.714 -7.777 -6.553 1.00 91.94 95 ASP A N 1
ATOM 713 C CA . ASP A 1 95 ? -0.509 -7.113 -7.829 1.00 91.94 95 ASP A CA 1
ATOM 714 C C . ASP A 1 95 ? 0.859 -6.400 -7.893 1.00 91.94 95 ASP A C 1
ATOM 716 O O . ASP A 1 95 ? 1.575 -6.471 -8.896 1.00 91.94 95 ASP A O 1
ATOM 720 N N . ALA A 1 96 ? 1.259 -5.690 -6.832 1.00 88.88 96 ALA A N 1
ATOM 721 C CA . ALA A 1 96 ? 2.569 -5.037 -6.771 1.00 88.88 96 ALA A CA 1
ATOM 722 C C . ALA A 1 96 ? 3.726 -6.056 -6.794 1.00 88.88 96 ALA A C 1
ATOM 724 O O . ALA A 1 96 ? 4.733 -5.839 -7.475 1.00 88.88 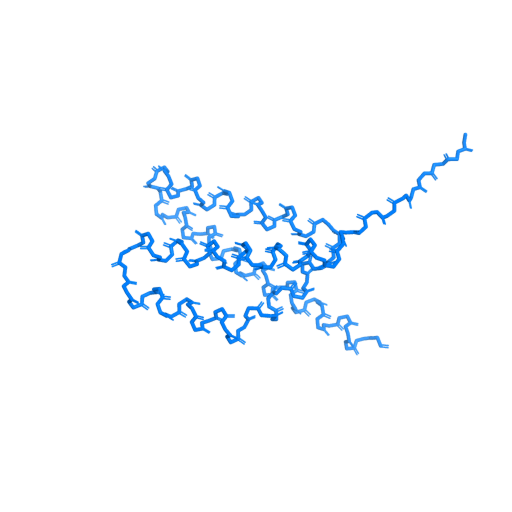96 ALA A O 1
ATOM 725 N N . ILE A 1 97 ? 3.574 -7.177 -6.080 1.00 91.12 97 ILE A N 1
ATOM 726 C CA . ILE A 1 97 ? 4.561 -8.264 -6.026 1.00 91.12 97 ILE A CA 1
ATOM 727 C C . ILE A 1 97 ? 4.681 -8.962 -7.384 1.00 91.12 97 ILE A C 1
ATOM 729 O O . ILE A 1 97 ? 5.801 -9.176 -7.850 1.00 91.12 97 ILE A O 1
ATOM 733 N N . GLU A 1 98 ? 3.564 -9.282 -8.040 1.00 92.69 98 GLU A N 1
ATOM 734 C CA . GLU A 1 98 ? 3.560 -9.899 -9.372 1.00 92.69 98 GLU A CA 1
ATOM 735 C C . GLU A 1 98 ? 4.325 -9.037 -10.379 1.00 92.69 98 GLU A C 1
ATOM 737 O O . GLU A 1 98 ? 5.249 -9.520 -11.036 1.00 92.69 98 GLU A O 1
ATOM 742 N N . ARG A 1 99 ? 4.054 -7.727 -10.409 1.00 89.62 99 ARG A N 1
ATOM 743 C CA . ARG A 1 99 ? 4.771 -6.794 -11.295 1.00 89.62 99 ARG A CA 1
ATOM 744 C C . ARG A 1 99 ? 6.266 -6.708 -10.978 1.00 89.62 99 ARG A C 1
ATOM 746 O O . ARG A 1 99 ? 7.087 -6.557 -11.885 1.00 89.62 99 ARG A O 1
ATOM 753 N N . LEU A 1 100 ? 6.651 -6.815 -9.705 1.00 91.19 100 LEU A N 1
ATOM 754 C CA . LEU A 1 100 ? 8.061 -6.847 -9.310 1.00 91.19 100 LEU A CA 1
ATOM 755 C C . LEU A 1 100 ? 8.759 -8.130 -9.780 1.00 91.19 100 LEU A C 1
ATOM 757 O O . LEU A 1 100 ? 9.905 -8.072 -10.235 1.00 91.19 100 LEU A O 1
ATOM 761 N N . ILE A 1 101 ? 8.073 -9.273 -9.715 1.00 92.88 101 ILE A N 1
ATOM 762 C CA . ILE A 1 101 ? 8.567 -10.547 -10.252 1.00 92.88 101 ILE A CA 1
ATOM 763 C C . ILE A 1 101 ? 8.731 -10.448 -11.773 1.00 92.88 101 ILE A C 1
ATOM 765 O O . ILE A 1 101 ? 9.797 -10.783 -12.289 1.00 92.88 101 ILE A O 1
ATOM 769 N N . GLU A 1 102 ? 7.733 -9.927 -12.487 1.00 92.19 102 GLU A N 1
ATOM 770 C CA . GLU A 1 102 ? 7.796 -9.716 -13.940 1.00 92.19 102 GLU A CA 1
ATOM 771 C C . GLU A 1 102 ? 8.966 -8.812 -14.345 1.00 92.19 102 GLU A C 1
ATOM 773 O O . GLU A 1 102 ? 9.697 -9.106 -15.295 1.00 92.19 102 GLU A O 1
ATOM 778 N N . LEU A 1 103 ? 9.175 -7.708 -13.619 1.00 90.94 103 LEU A N 1
ATOM 779 C CA . LEU A 1 103 ? 10.320 -6.826 -13.833 1.00 90.94 103 LEU A CA 1
ATOM 780 C C . LEU A 1 103 ? 11.642 -7.570 -13.606 1.00 90.94 103 LEU A C 1
ATOM 782 O O . LEU A 1 103 ? 12.559 -7.460 -14.419 1.00 90.94 103 LEU A O 1
ATOM 786 N N . ARG A 1 104 ? 11.742 -8.354 -12.527 1.00 92.12 104 ARG A N 1
ATOM 787 C CA . ARG A 1 104 ? 12.945 -9.134 -12.219 1.00 92.12 104 ARG A CA 1
ATOM 788 C C . ARG A 1 104 ? 13.261 -10.167 -13.301 1.00 92.12 104 ARG A C 1
ATOM 790 O O . ARG A 1 104 ? 14.431 -10.307 -13.646 1.00 92.12 104 ARG A O 1
ATOM 797 N N . LEU A 1 105 ? 12.258 -10.876 -13.816 1.00 94.69 105 LEU A N 1
ATOM 798 C CA . LEU A 1 105 ? 12.446 -11.868 -14.878 1.00 94.69 105 LEU A CA 1
ATOM 799 C C . LEU A 1 105 ? 12.951 -11.209 -16.166 1.00 94.69 105 LEU A C 1
ATOM 801 O O . LEU A 1 105 ? 13.966 -11.636 -16.705 1.00 94.69 105 LEU A O 1
ATOM 805 N N . ARG A 1 106 ? 12.351 -10.084 -16.581 1.00 91.44 106 ARG A N 1
ATOM 806 C CA . ARG A 1 106 ? 12.827 -9.322 -17.750 1.00 91.44 106 ARG A CA 1
ATOM 807 C C . ARG A 1 106 ? 14.271 -8.846 -17.617 1.00 91.44 106 ARG A C 1
ATOM 809 O O . ARG A 1 106 ? 14.986 -8.823 -18.607 1.00 91.44 106 ARG A O 1
ATOM 816 N N . LEU A 1 107 ? 14.691 -8.456 -16.413 1.00 90.12 107 LEU A N 1
ATOM 817 C CA . LEU A 1 107 ? 16.077 -8.058 -16.144 1.00 90.12 107 LEU A CA 1
ATOM 818 C C . LEU A 1 107 ? 17.054 -9.242 -16.120 1.00 90.12 107 LEU A C 1
ATOM 820 O O . LEU A 1 107 ? 18.249 -9.022 -16.272 1.00 90.12 107 LEU A O 1
ATOM 824 N N . ALA A 1 108 ? 16.578 -10.464 -15.871 1.00 90.81 108 ALA A N 1
ATOM 825 C CA . ALA A 1 108 ? 17.403 -11.672 -15.890 1.00 90.81 108 ALA A CA 1
ATOM 826 C C . ALA A 1 108 ? 17.562 -12.253 -17.305 1.00 90.81 108 ALA A C 1
ATOM 828 O O . ALA A 1 108 ? 18.579 -12.882 -17.586 1.00 90.81 108 ALA A O 1
ATOM 829 N N . ASP A 1 109 ? 16.566 -12.032 -18.167 1.00 83.81 109 ASP A N 1
ATOM 830 C CA . ASP A 1 109 ? 16.545 -12.480 -19.564 1.00 83.81 109 ASP A CA 1
ATOM 831 C C . ASP A 1 109 ? 17.189 -11.473 -20.545 1.00 83.81 109 ASP A C 1
ATOM 833 O O . ASP A 1 109 ? 17.309 -11.770 -21.736 1.00 83.81 109 ASP A O 1
ATOM 837 N N . ALA A 1 110 ? 17.576 -10.286 -20.060 1.00 67.19 110 ALA A N 1
ATOM 838 C CA . ALA A 1 110 ? 18.236 -9.215 -20.816 1.00 67.19 110 ALA A CA 1
ATOM 839 C C . ALA A 1 110 ? 19.767 -9.288 -20.716 1.00 67.19 110 ALA A C 1
ATOM 841 O O . ALA A 1 110 ? 20.425 -9.005 -21.745 1.00 67.19 110 ALA A O 1
#

Mean predicted aligned error: 6.39 Å

Nearest PDB structures (foldseek):
  4k7b-assembly1_A  TM=4.874E-01  e=3.104E-01  Chaetoceros neogracilis
  4p9u-assembly2_A  TM=8.323E-01  e=7.748E+00  Vibrio cholerae
  6gow-assembly1_E  TM=3.712E-01  e=1.551E+00  Bacillus subtilis